Protein AF-A0A925D2F7-F1 (afdb_monomer_lite)

pLDDT: mean 88.39, std 13.66, range [40.44, 98.62]

Structure (mmCIF, N/CA/C/O backbone):
data_AF-A0A925D2F7-F1
#
_entry.id   AF-A0A925D2F7-F1
#
loop_
_atom_site.group_PDB
_atom_site.id
_atom_site.type_symbol
_atom_site.label_atom_id
_atom_site.label_alt_id
_atom_site.label_comp_id
_atom_site.label_asym_id
_atom_site.label_entity_id
_atom_site.label_seq_id
_atom_site.pdbx_PDB_ins_code
_atom_site.Cartn_x
_atom_site.Cartn_y
_atom_site.Cartn_z
_atom_site.occupancy
_atom_site.B_iso_or_equiv
_atom_site.auth_seq_id
_atom_site.auth_comp_id
_atom_site.auth_asym_id
_atom_site.auth_atom_id
_atom_site.pdbx_PDB_model_num
ATOM 1 N N . MET A 1 1 ? 53.547 -1.563 13.095 1.00 60.44 1 MET A N 1
ATOM 2 C CA . MET A 1 1 ? 52.391 -2.056 12.300 1.00 60.44 1 MET A CA 1
ATOM 3 C C . MET A 1 1 ? 51.277 -2.693 13.135 1.00 60.44 1 MET A C 1
ATOM 5 O O . MET A 1 1 ? 50.132 -2.316 12.931 1.00 60.44 1 MET A O 1
ATOM 9 N N . LYS A 1 2 ? 51.556 -3.603 14.089 1.00 60.38 2 LYS A N 1
ATOM 10 C CA . LYS A 1 2 ? 50.509 -4.217 14.943 1.00 60.38 2 LYS A CA 1
ATOM 11 C C . LYS A 1 2 ? 49.675 -3.189 15.731 1.00 60.38 2 LYS A C 1
ATOM 13 O O . LYS A 1 2 ? 48.458 -3.230 15.652 1.00 60.38 2 LYS A O 1
ATOM 18 N N . LYS A 1 3 ? 50.318 -2.202 16.374 1.00 62.31 3 LYS A N 1
ATOM 19 C CA . LYS A 1 3 ? 49.630 -1.143 17.146 1.00 62.31 3 LYS A CA 1
ATOM 20 C C . LYS A 1 3 ? 48.681 -0.270 16.302 1.00 62.31 3 LYS A C 1
ATOM 22 O O . LYS A 1 3 ? 47.605 0.071 16.769 1.00 62.31 3 LYS A O 1
ATOM 27 N N . LEU A 1 4 ? 49.041 0.030 15.049 1.00 59.59 4 LEU A N 1
ATOM 28 C CA . LEU A 1 4 ? 48.205 0.818 14.130 1.00 59.59 4 LE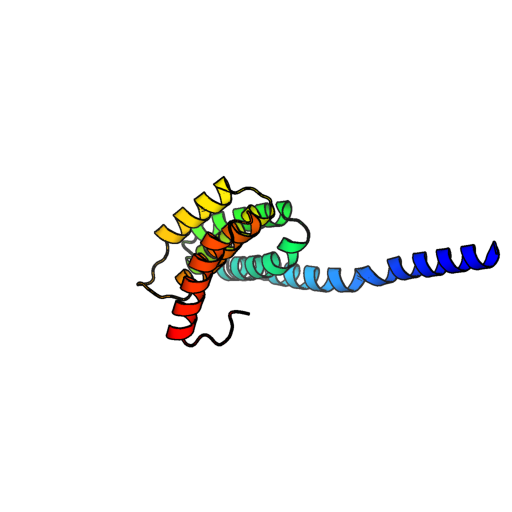U A CA 1
ATOM 29 C C . LEU A 1 4 ? 46.953 0.040 13.687 1.00 59.59 4 LEU A C 1
ATOM 31 O O . LEU A 1 4 ? 45.869 0.608 13.631 1.00 59.59 4 LEU A O 1
ATOM 35 N N . LYS A 1 5 ? 47.089 -1.275 13.448 1.00 61.75 5 LYS A N 1
ATOM 36 C CA . LYS A 1 5 ? 45.950 -2.166 13.160 1.00 61.75 5 LYS A CA 1
ATOM 37 C C . LYS A 1 5 ? 44.997 -2.277 14.353 1.00 61.75 5 LYS A C 1
ATOM 39 O O . LYS A 1 5 ? 43.791 -2.237 14.157 1.00 61.75 5 LYS A O 1
ATOM 44 N N . THR A 1 6 ? 45.524 -2.362 15.575 1.00 69.62 6 THR A N 1
ATOM 45 C CA . THR A 1 6 ? 44.699 -2.393 16.793 1.00 69.62 6 THR A CA 1
ATOM 46 C C . THR A 1 6 ? 43.909 -1.095 16.971 1.00 69.62 6 THR A C 1
ATOM 48 O O . THR A 1 6 ? 42.714 -1.161 17.216 1.00 69.62 6 THR A O 1
ATOM 51 N N . ILE A 1 7 ? 44.531 0.072 16.764 1.00 74.81 7 ILE A N 1
ATOM 52 C CA . ILE A 1 7 ? 43.843 1.374 16.852 1.00 74.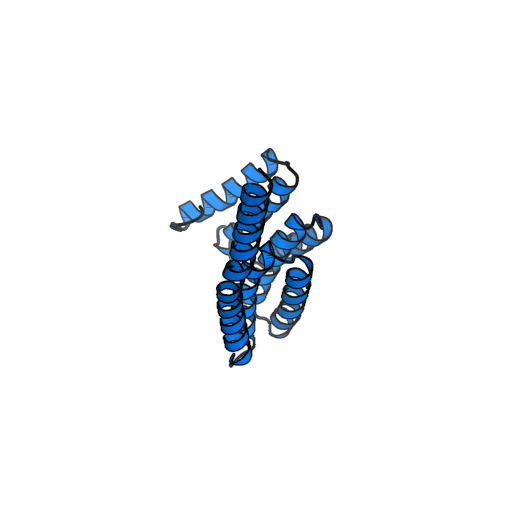81 7 ILE A CA 1
ATOM 53 C C . ILE A 1 7 ? 42.721 1.485 15.810 1.00 74.81 7 ILE A C 1
ATOM 55 O O . ILE A 1 7 ? 41.612 1.889 16.151 1.00 74.81 7 ILE A O 1
ATOM 59 N N . LEU A 1 8 ? 42.976 1.075 14.563 1.00 69.88 8 LEU A N 1
ATOM 60 C CA . LEU A 1 8 ? 41.965 1.065 13.499 1.00 69.88 8 LEU A CA 1
ATOM 61 C C . LEU A 1 8 ? 40.763 0.174 13.844 1.00 69.88 8 LEU A C 1
ATOM 63 O O . LEU A 1 8 ? 39.626 0.590 13.636 1.00 69.88 8 LEU A O 1
ATOM 67 N N . ILE A 1 9 ? 40.988 -1.010 14.421 1.00 73.00 9 ILE A N 1
ATOM 68 C CA . ILE A 1 9 ? 39.909 -1.911 14.856 1.00 73.00 9 ILE A CA 1
ATOM 69 C C . ILE A 1 9 ? 39.096 -1.283 15.996 1.00 73.00 9 ILE A C 1
ATOM 71 O O . ILE A 1 9 ? 37.868 -1.302 15.945 1.00 73.00 9 ILE A O 1
ATOM 75 N N . THR A 1 10 ? 39.749 -0.671 16.988 1.00 70.81 10 THR A N 1
ATOM 76 C CA . THR A 1 10 ? 39.056 -0.047 18.127 1.00 70.81 10 THR A CA 1
ATOM 77 C C . THR A 1 10 ? 38.216 1.160 17.702 1.00 70.81 10 THR A C 1
ATOM 79 O O . THR A 1 10 ? 37.080 1.301 18.147 1.00 70.81 10 THR A O 1
ATOM 82 N N . VAL A 1 11 ? 38.730 2.003 16.799 1.00 73.06 11 VAL A N 1
ATOM 83 C CA . VAL A 1 11 ? 37.981 3.146 16.244 1.00 73.06 11 VAL A CA 1
ATOM 84 C C . VAL A 1 11 ? 36.789 2.671 15.405 1.00 73.06 11 VAL A C 1
ATOM 86 O O . VAL A 1 11 ? 35.696 3.220 15.527 1.00 73.06 11 VAL A O 1
ATOM 89 N N . SER A 1 12 ? 36.966 1.608 14.617 1.00 64.44 12 SER A N 1
ATOM 90 C CA . SER A 1 12 ? 35.878 1.005 13.834 1.00 64.44 12 SER A CA 1
ATOM 91 C C . SER A 1 12 ? 34.771 0.446 14.733 1.00 64.44 12 SER A C 1
ATOM 93 O O . SER A 1 12 ? 33.594 0.634 14.445 1.00 64.44 12 SER A O 1
ATOM 95 N N . LEU A 1 13 ? 35.135 -0.197 15.848 1.00 63.44 13 LEU A N 1
ATOM 96 C CA . LEU A 1 13 ? 34.180 -0.771 16.798 1.00 63.44 13 LEU A CA 1
ATOM 97 C C . LEU A 1 13 ? 33.415 0.312 17.576 1.00 63.44 13 LEU A C 1
ATOM 99 O O . LEU A 1 13 ? 32.220 0.165 17.817 1.00 63.44 13 LEU A O 1
ATOM 103 N N . ALA A 1 14 ? 34.074 1.425 17.911 1.00 63.06 14 ALA A N 1
ATOM 104 C CA . ALA A 1 14 ? 33.433 2.557 18.578 1.00 63.06 14 ALA A CA 1
ATOM 105 C C . ALA A 1 14 ? 32.366 3.232 17.694 1.00 63.06 14 ALA A C 1
ATOM 107 O O . ALA A 1 14 ? 31.316 3.622 18.196 1.00 63.06 14 ALA A O 1
ATOM 108 N N . LEU A 1 15 ? 32.581 3.315 16.376 1.00 60.06 15 LEU A N 1
ATOM 109 C CA . LEU A 1 15 ? 31.631 3.932 15.438 1.00 60.06 15 LEU A CA 1
ATOM 110 C C . LEU A 1 15 ? 30.323 3.132 15.256 1.00 60.06 15 LEU A C 1
ATOM 112 O O . LEU A 1 15 ? 29.290 3.718 14.926 1.00 60.06 15 LEU A O 1
ATOM 116 N N . VAL A 1 16 ? 30.332 1.821 15.525 1.00 60.00 16 VAL A N 1
ATOM 117 C CA . VAL A 1 16 ? 29.132 0.962 15.446 1.00 60.00 16 VAL A CA 1
ATOM 118 C C . VAL A 1 16 ? 28.182 1.190 16.631 1.00 60.00 16 VAL A C 1
ATOM 120 O O . VAL A 1 16 ? 26.973 1.024 16.498 1.00 60.00 16 VAL A O 1
ATOM 123 N N . VAL A 1 17 ? 28.692 1.622 17.790 1.00 58.38 17 VAL A N 1
ATOM 124 C CA . VAL A 1 17 ? 27.879 1.748 19.016 1.00 58.38 17 VAL A CA 1
ATOM 125 C C . VAL A 1 17 ? 27.040 3.036 19.035 1.00 58.38 17 VAL A C 1
ATOM 127 O O . VAL A 1 17 ? 25.956 3.061 19.614 1.00 58.38 17 VAL A O 1
ATOM 130 N N . PHE A 1 18 ? 27.476 4.102 18.356 1.00 54.75 18 PHE A N 1
ATOM 131 C CA . PHE A 1 18 ? 26.800 5.410 18.412 1.00 54.75 18 PHE A CA 1
ATOM 132 C C . PHE A 1 18 ? 25.667 5.612 17.389 1.00 54.75 18 PHE A C 1
ATOM 134 O O . PHE A 1 18 ? 25.007 6.648 17.416 1.00 54.75 18 PHE A O 1
ATOM 141 N N . SER A 1 19 ? 25.399 4.651 16.500 1.00 56.34 19 SER A N 1
ATOM 142 C CA . SER A 1 19 ? 24.472 4.831 15.366 1.00 56.34 19 SER A CA 1
ATOM 143 C C . SER A 1 19 ? 23.020 4.364 15.601 1.00 56.34 19 SER A C 1
ATOM 145 O O . SER A 1 19 ? 22.179 4.556 14.724 1.00 56.34 19 SER A O 1
ATOM 147 N N . SER A 1 20 ? 22.682 3.819 16.778 1.00 57.62 20 SER A N 1
ATOM 148 C CA . SER A 1 20 ? 21.369 3.180 17.035 1.00 57.62 20 SER A CA 1
ATOM 149 C C . SER A 1 20 ? 20.316 4.013 17.811 1.00 57.62 20 SER A C 1
ATOM 151 O O . SER A 1 20 ? 19.173 4.072 17.357 1.00 57.62 20 SER A O 1
ATOM 153 N N . PRO A 1 21 ? 20.630 4.741 18.906 1.00 58.97 21 PRO A N 1
ATOM 154 C CA . PRO A 1 21 ? 19.587 5.291 19.797 1.00 58.97 21 PRO A CA 1
ATOM 155 C C . PRO A 1 21 ? 18.676 6.411 19.245 1.00 58.97 21 PRO A C 1
ATOM 157 O O . PRO A 1 21 ? 17.686 6.765 19.886 1.00 58.97 21 PRO A O 1
ATOM 160 N N . ALA A 1 22 ? 18.969 7.008 18.084 1.00 60.00 22 ALA A N 1
ATOM 161 C CA . ALA A 1 22 ? 18.090 8.019 17.479 1.00 60.00 22 ALA A CA 1
ATOM 162 C C . ALA A 1 22 ? 16.932 7.404 16.671 1.00 60.00 22 ALA A C 1
ATOM 164 O O . ALA A 1 22 ? 15.876 8.023 16.538 1.00 60.00 22 ALA A O 1
ATOM 165 N N . GLN A 1 23 ? 17.117 6.193 16.135 1.00 61.62 23 GLN A N 1
ATOM 166 C CA . GLN A 1 23 ? 16.112 5.525 15.302 1.00 61.62 23 GLN A CA 1
ATOM 167 C C . GLN A 1 23 ? 14.980 4.920 16.136 1.00 61.62 23 GLN A C 1
ATOM 169 O O . GLN A 1 23 ? 13.838 4.882 15.671 1.00 61.62 23 GLN A O 1
ATOM 174 N N . ASP A 1 24 ? 15.292 4.511 17.363 1.00 70.81 24 ASP A N 1
ATOM 175 C CA . ASP A 1 24 ? 14.329 3.928 18.294 1.00 70.81 24 ASP A CA 1
ATOM 176 C C . ASP A 1 24 ? 13.321 4.984 18.769 1.00 70.81 24 ASP A C 1
ATOM 178 O O . ASP A 1 24 ? 12.115 4.770 18.679 1.00 70.81 24 ASP A O 1
ATOM 182 N N . LYS A 1 25 ? 13.784 6.205 19.083 1.00 81.38 25 LYS A N 1
ATOM 183 C CA . LYS A 1 25 ? 12.921 7.310 19.550 1.00 81.38 25 LYS A CA 1
ATOM 184 C C . LYS A 1 25 ? 11.796 7.683 18.582 1.00 81.38 25 LYS A C 1
ATOM 186 O O . LYS A 1 25 ? 10.689 7.999 19.017 1.00 81.38 25 LYS A O 1
ATOM 191 N N . LEU A 1 26 ? 12.064 7.682 17.273 1.00 80.88 26 LEU A N 1
ATOM 192 C CA . LEU A 1 26 ? 11.032 7.970 16.271 1.00 80.88 26 LEU A CA 1
ATOM 193 C C . LEU A 1 26 ? 9.985 6.851 16.231 1.00 80.88 26 LEU A C 1
ATOM 195 O O . LEU A 1 26 ? 8.788 7.129 16.165 1.00 80.88 26 LEU A O 1
ATOM 199 N N . MET A 1 27 ? 10.431 5.594 16.272 1.00 82.81 27 MET A N 1
ATOM 200 C CA . MET A 1 27 ? 9.537 4.440 16.249 1.00 82.81 27 MET A CA 1
ATOM 201 C C . MET A 1 27 ? 8.673 4.381 17.513 1.00 82.81 27 MET A C 1
ATOM 203 O O . MET A 1 27 ? 7.467 4.156 17.413 1.00 82.81 27 MET A O 1
ATOM 207 N N . ASP A 1 28 ? 9.266 4.663 18.670 1.00 85.25 28 ASP A N 1
ATOM 208 C CA . ASP A 1 28 ? 8.575 4.742 19.956 1.00 85.25 28 ASP A CA 1
ATOM 209 C C . ASP A 1 28 ? 7.516 5.845 19.943 1.00 85.25 28 ASP A C 1
ATOM 211 O O . ASP A 1 28 ? 6.355 5.591 20.255 1.00 85.25 28 ASP A O 1
ATOM 215 N N . SER A 1 29 ? 7.864 7.041 19.454 1.00 86.00 29 SER A N 1
ATOM 216 C CA . SER A 1 29 ? 6.913 8.151 19.316 1.00 86.00 29 SER A CA 1
ATOM 217 C C . SER A 1 29 ? 5.720 7.796 18.420 1.00 86.00 29 SER A C 1
ATOM 219 O O . SER A 1 29 ? 4.571 8.117 18.738 1.00 86.00 29 SER A O 1
ATOM 221 N N . ILE A 1 30 ? 5.969 7.096 17.311 1.00 85.81 30 ILE A N 1
ATOM 222 C CA . ILE A 1 30 ? 4.907 6.640 16.410 1.00 85.81 30 ILE A CA 1
ATOM 223 C C . ILE A 1 30 ? 4.030 5.580 17.095 1.00 85.81 30 ILE A C 1
ATOM 225 O O . ILE A 1 30 ? 2.804 5.641 16.983 1.00 85.81 30 ILE A O 1
ATOM 229 N N . ASN A 1 31 ? 4.627 4.628 17.817 1.00 90.94 31 ASN A N 1
ATOM 230 C CA . ASN A 1 31 ? 3.895 3.584 18.539 1.00 90.94 31 ASN A CA 1
ATOM 231 C C . ASN A 1 31 ? 3.019 4.166 19.656 1.00 90.94 31 ASN A C 1
ATOM 233 O O . ASN A 1 31 ? 1.847 3.798 19.767 1.00 90.94 31 ASN A O 1
ATOM 237 N N . ASP A 1 32 ? 3.541 5.126 20.415 1.00 92.38 32 ASP A N 1
ATOM 238 C CA . ASP A 1 32 ? 2.795 5.859 21.438 1.00 92.38 32 ASP A CA 1
ATOM 239 C C . ASP A 1 32 ? 1.623 6.635 20.837 1.00 92.38 32 ASP A C 1
ATOM 241 O O . ASP A 1 32 ? 0.511 6.640 21.366 1.00 92.38 32 ASP A O 1
ATOM 245 N N . ALA A 1 33 ? 1.835 7.278 19.690 1.00 90.12 33 ALA A N 1
ATOM 246 C CA . ALA A 1 33 ? 0.764 7.981 19.004 1.00 90.12 33 ALA A CA 1
ATOM 247 C C . ALA A 1 33 ? -0.340 7.015 18.527 1.00 90.12 33 ALA A C 1
ATOM 249 O O . ALA A 1 33 ? -1.527 7.350 18.581 1.00 90.12 33 ALA A O 1
ATOM 250 N N . ILE A 1 34 ? 0.028 5.814 18.067 1.00 92.62 34 ILE A N 1
ATOM 251 C CA . ILE A 1 34 ? -0.925 4.762 17.685 1.00 92.62 34 ILE A CA 1
ATOM 252 C C . ILE A 1 34 ? -1.715 4.292 18.911 1.00 92.62 34 ILE A C 1
ATOM 254 O O . ILE A 1 34 ? -2.942 4.211 18.834 1.00 92.62 34 ILE A O 1
ATOM 258 N N . SER A 1 35 ? -1.057 4.015 20.042 1.00 92.94 35 SER A N 1
ATOM 259 C CA . SER A 1 35 ? -1.732 3.527 21.253 1.00 92.94 35 SER A CA 1
ATOM 260 C C . SER A 1 35 ? -2.762 4.532 21.777 1.00 92.94 35 SER A C 1
ATOM 262 O O . SER A 1 35 ? -3.885 4.137 22.087 1.00 92.94 35 SER A O 1
ATOM 264 N N . ARG A 1 36 ? -2.436 5.829 21.725 1.00 94.12 36 ARG A N 1
ATOM 265 C CA . ARG A 1 36 ? -3.299 6.954 22.131 1.00 94.12 36 ARG A CA 1
ATOM 266 C C . ARG A 1 36 ? -4.345 7.377 21.089 1.00 94.12 36 ARG A C 1
ATOM 268 O O . ARG A 1 36 ? -4.904 8.465 21.196 1.00 94.12 36 ARG A O 1
ATOM 275 N N . SER A 1 37 ? -4.584 6.583 20.044 1.00 95.06 37 SER A N 1
ATOM 276 C CA . SER A 1 37 ? -5.597 6.925 19.037 1.00 95.06 37 SER A CA 1
ATOM 277 C C . SER A 1 37 ? -7.015 6.727 19.574 1.00 95.06 37 SER A C 1
ATOM 279 O O . SER A 1 37 ? -7.349 5.638 20.040 1.00 95.06 37 SER A O 1
ATOM 281 N N . ASN A 1 38 ? -7.848 7.759 19.437 1.00 94.56 38 ASN A N 1
ATOM 282 C CA . ASN A 1 38 ? -9.218 7.830 19.960 1.00 94.56 38 ASN A CA 1
ATOM 283 C C . ASN A 1 38 ? -10.275 7.263 18.996 1.00 94.56 38 ASN A C 1
ATOM 285 O O . ASN A 1 38 ? -11.442 7.156 19.355 1.00 94.56 38 ASN A O 1
ATOM 289 N N . SER A 1 39 ? -9.885 6.928 17.766 1.00 96.19 39 SER A N 1
ATOM 290 C CA . SER A 1 39 ? -10.745 6.279 16.776 1.00 96.19 39 SER A CA 1
ATOM 291 C C . SER A 1 39 ? -9.939 5.330 15.893 1.00 96.19 39 SER A C 1
ATOM 293 O O . SER A 1 39 ? -8.722 5.488 15.734 1.00 96.19 39 SER A O 1
ATOM 295 N N . ASP A 1 40 ? -10.625 4.378 15.262 1.00 96.88 40 ASP A N 1
ATOM 296 C CA . ASP A 1 40 ? -9.999 3.462 14.305 1.00 96.88 40 ASP A CA 1
ATOM 297 C C . ASP A 1 40 ? -9.451 4.204 13.083 1.00 96.88 40 ASP A C 1
ATOM 299 O O . ASP A 1 40 ? -8.348 3.909 12.630 1.00 96.88 40 ASP A O 1
ATOM 303 N N . THR A 1 41 ? -10.149 5.235 12.595 1.00 97.50 41 THR A N 1
ATOM 304 C CA . THR A 1 41 ? -9.671 6.071 11.481 1.00 97.50 41 THR A CA 1
ATOM 305 C C . THR A 1 41 ? -8.371 6.794 11.832 1.00 97.50 41 THR A C 1
ATOM 307 O O . THR A 1 41 ? -7.423 6.792 11.043 1.00 97.50 41 THR A O 1
ATOM 310 N N . GLN A 1 42 ? -8.268 7.349 13.045 1.00 97.25 42 GLN A N 1
ATOM 311 C CA . GLN A 1 42 ? -7.039 7.976 13.523 1.00 97.25 42 GLN A CA 1
ATOM 312 C C . GLN A 1 42 ? -5.913 6.945 13.654 1.00 97.25 42 GLN A C 1
ATOM 314 O O . GLN A 1 42 ? -4.787 7.208 13.226 1.00 97.25 42 GLN A O 1
ATOM 319 N N . ARG A 1 43 ? -6.219 5.767 14.207 1.00 97.75 43 ARG A N 1
ATOM 320 C CA . ARG A 1 43 ? -5.261 4.668 14.358 1.00 97.75 43 ARG A CA 1
ATOM 321 C C . ARG A 1 43 ? -4.721 4.216 13.001 1.00 97.75 43 ARG A C 1
ATOM 323 O O . ARG A 1 43 ? -3.507 4.119 12.843 1.00 97.75 43 ARG A O 1
ATOM 330 N N . ILE A 1 44 ? -5.595 4.022 12.013 1.00 98.06 44 ILE A N 1
ATOM 331 C CA . ILE A 1 44 ? -5.242 3.652 10.635 1.00 98.06 44 ILE A CA 1
ATOM 332 C C . ILE A 1 44 ? -4.346 4.712 9.993 1.00 98.06 44 ILE A C 1
ATOM 334 O O . ILE A 1 44 ? -3.298 4.368 9.452 1.00 98.06 44 ILE A O 1
ATOM 338 N N . ASN A 1 45 ? -4.686 5.998 10.114 1.00 96.19 45 ASN A N 1
ATOM 339 C CA . ASN A 1 45 ? -3.867 7.081 9.558 1.00 96.19 45 ASN A CA 1
ATOM 340 C C . ASN A 1 45 ? -2.450 7.081 10.153 1.00 96.19 45 ASN A C 1
ATOM 342 O O . ASN A 1 45 ? -1.457 7.229 9.438 1.00 96.19 45 ASN A O 1
ATOM 346 N N . ARG A 1 46 ? -2.333 6.863 11.469 1.00 95.25 46 ARG A N 1
ATOM 347 C CA . ARG A 1 46 ? -1.028 6.768 12.138 1.00 95.25 46 ARG A CA 1
ATOM 348 C C . ARG A 1 46 ? -0.257 5.513 11.742 1.00 95.25 46 ARG A C 1
ATOM 350 O O . ARG A 1 46 ? 0.953 5.597 11.544 1.00 95.25 46 ARG A O 1
ATOM 357 N N . ILE A 1 47 ? -0.937 4.378 11.581 1.00 96.19 47 ILE A N 1
ATOM 358 C CA . ILE A 1 47 ? -0.328 3.159 11.039 1.00 96.19 47 ILE A CA 1
ATOM 359 C C . ILE A 1 47 ? 0.196 3.422 9.625 1.00 96.19 47 ILE A C 1
ATOM 361 O O . ILE A 1 47 ? 1.344 3.097 9.345 1.00 96.19 47 ILE A O 1
ATOM 365 N N . ASN A 1 48 ? -0.571 4.073 8.751 1.00 94.19 48 ASN A N 1
ATOM 366 C CA . ASN A 1 48 ? -0.108 4.386 7.401 1.00 94.19 48 ASN A CA 1
ATOM 367 C C . ASN A 1 48 ? 1.151 5.279 7.401 1.00 94.19 48 ASN A C 1
ATOM 369 O O . ASN A 1 48 ? 2.091 5.034 6.642 1.00 94.19 48 ASN A O 1
ATOM 373 N N . ASN A 1 49 ? 1.231 6.249 8.316 1.00 90.31 49 ASN A N 1
ATOM 374 C CA . ASN A 1 49 ? 2.451 7.038 8.524 1.00 90.31 49 ASN A CA 1
ATOM 375 C C . ASN A 1 49 ? 3.625 6.177 9.015 1.00 90.31 49 ASN A C 1
ATOM 377 O O . ASN A 1 49 ? 4.738 6.319 8.513 1.00 90.31 49 ASN A O 1
ATOM 381 N N . LYS A 1 50 ? 3.386 5.236 9.939 1.00 91.50 50 LYS A N 1
ATOM 382 C CA . LYS A 1 50 ? 4.403 4.266 10.381 1.00 91.50 50 LYS A CA 1
ATOM 383 C C . LYS A 1 50 ? 4.952 3.451 9.210 1.00 91.50 50 LYS A C 1
ATOM 385 O O . LYS A 1 50 ? 6.162 3.256 9.114 1.00 91.50 50 LYS A O 1
ATOM 390 N N . LEU A 1 51 ? 4.073 3.007 8.309 1.00 91.88 51 LEU A N 1
ATOM 391 C CA . LEU A 1 51 ? 4.435 2.174 7.161 1.00 91.88 51 LEU A CA 1
ATOM 392 C C . LEU A 1 51 ? 5.384 2.881 6.182 1.00 91.88 51 LEU A C 1
ATOM 394 O O . LEU A 1 51 ? 6.192 2.205 5.550 1.00 91.88 51 LEU A O 1
ATOM 398 N N . GLN A 1 52 ? 5.352 4.217 6.093 1.00 81.69 52 GLN A N 1
ATOM 399 C CA . GLN A 1 52 ? 6.331 4.986 5.305 1.00 81.69 52 GLN A CA 1
ATOM 400 C C . GLN A 1 52 ? 7.762 4.780 5.806 1.00 81.69 52 GLN A C 1
ATOM 402 O O . GLN A 1 52 ? 8.691 4.690 5.010 1.00 81.69 52 GLN A O 1
ATOM 407 N N . VAL A 1 53 ? 7.933 4.669 7.123 1.00 81.44 53 VAL A N 1
ATOM 408 C CA . VAL A 1 53 ? 9.246 4.549 7.766 1.00 81.44 53 VAL A CA 1
ATOM 409 C C . VAL A 1 53 ? 9.712 3.090 7.814 1.00 81.44 53 VAL A C 1
ATOM 411 O O . VAL A 1 53 ? 10.904 2.813 7.686 1.00 81.44 53 VAL A O 1
ATOM 414 N N . THR A 1 54 ? 8.793 2.134 7.985 1.00 81.12 54 THR A N 1
ATOM 415 C CA . THR A 1 54 ? 9.150 0.710 8.116 1.00 81.12 54 THR A CA 1
ATOM 416 C C . THR A 1 54 ? 9.360 -0.005 6.784 1.00 81.12 54 THR A C 1
ATOM 418 O O . THR A 1 54 ? 10.150 -0.949 6.745 1.00 81.12 54 THR A O 1
ATOM 421 N N . ALA A 1 55 ? 8.726 0.452 5.694 1.00 75.69 55 ALA A N 1
ATOM 422 C CA . ALA A 1 55 ? 8.789 -0.205 4.383 1.00 75.69 55 ALA A CA 1
ATOM 423 C C . ALA A 1 55 ? 10.217 -0.380 3.840 1.00 75.69 55 ALA A C 1
ATOM 425 O O . ALA A 1 55 ? 10.478 -1.337 3.124 1.00 75.69 55 ALA A O 1
ATOM 426 N N . MET A 1 56 ? 11.158 0.494 4.204 1.00 71.56 56 MET A N 1
ATOM 427 C CA . MET A 1 56 ? 12.556 0.384 3.762 1.00 71.56 56 MET A CA 1
ATOM 428 C C . MET A 1 56 ? 13.396 -0.589 4.602 1.00 71.56 56 MET A C 1
ATOM 430 O O . MET A 1 56 ? 14.515 -0.914 4.220 1.00 71.56 56 MET A O 1
ATOM 434 N N . ARG A 1 57 ? 12.889 -1.029 5.761 1.00 82.06 57 ARG A N 1
ATOM 435 C CA . ARG A 1 57 ? 13.645 -1.837 6.731 1.00 82.06 57 ARG A CA 1
ATOM 436 C C . ARG A 1 57 ? 13.236 -3.302 6.717 1.00 82.06 57 ARG A C 1
ATOM 438 O O . ARG A 1 57 ? 14.092 -4.173 6.793 1.00 82.06 57 ARG A O 1
ATOM 445 N N . ASN A 1 58 ? 11.931 -3.571 6.678 1.00 89.44 58 ASN A N 1
ATOM 446 C CA . ASN A 1 58 ? 11.407 -4.931 6.734 1.00 89.44 58 ASN A CA 1
ATOM 447 C C . ASN A 1 58 ? 10.068 -5.022 5.992 1.00 89.44 58 ASN A C 1
ATOM 449 O O . ASN A 1 58 ? 9.021 -4.650 6.523 1.00 89.44 58 ASN A O 1
ATOM 453 N N . LEU A 1 59 ? 10.122 -5.537 4.762 1.00 93.25 59 LEU A N 1
ATOM 454 C CA . LEU A 1 59 ? 8.961 -5.640 3.878 1.00 93.25 59 LEU A CA 1
ATOM 455 C C . LEU A 1 59 ? 7.885 -6.588 4.430 1.00 93.25 59 LEU A C 1
ATOM 457 O O . LEU A 1 59 ? 6.706 -6.280 4.299 1.00 93.25 59 LEU A O 1
ATOM 461 N N . ASP A 1 60 ? 8.264 -7.690 5.086 1.00 94.38 60 ASP A N 1
ATOM 462 C CA . ASP A 1 60 ? 7.315 -8.655 5.665 1.00 94.38 60 ASP A CA 1
ATOM 463 C C . ASP A 1 60 ? 6.499 -8.049 6.800 1.00 94.38 60 ASP A C 1
ATOM 465 O O . ASP A 1 60 ? 5.269 -8.110 6.808 1.00 94.38 60 ASP A O 1
ATOM 469 N N . THR A 1 61 ? 7.179 -7.385 7.731 1.00 91.88 61 THR A N 1
ATOM 470 C CA . THR A 1 61 ? 6.516 -6.678 8.827 1.00 91.88 61 THR A CA 1
ATOM 471 C C . THR A 1 61 ? 5.601 -5.579 8.293 1.00 91.88 61 THR A C 1
ATOM 473 O O . THR A 1 61 ? 4.485 -5.414 8.784 1.00 91.88 61 THR A O 1
ATOM 476 N N . THR A 1 62 ? 6.035 -4.840 7.268 1.00 94.62 62 THR A N 1
ATOM 477 C CA . THR A 1 62 ? 5.203 -3.819 6.619 1.00 94.62 62 THR A CA 1
ATOM 478 C C . THR A 1 62 ? 3.959 -4.428 5.977 1.00 94.62 62 THR A C 1
ATOM 480 O O . THR A 1 62 ? 2.875 -3.884 6.174 1.00 94.62 62 THR A O 1
ATOM 483 N N . ILE A 1 63 ? 4.079 -5.556 5.268 1.00 97.19 63 ILE A N 1
ATOM 484 C CA . ILE A 1 63 ? 2.936 -6.266 4.672 1.00 97.19 63 ILE A CA 1
ATOM 485 C C . ILE A 1 63 ? 1.951 -6.693 5.759 1.00 97.19 63 ILE A C 1
ATOM 487 O O . ILE A 1 63 ? 0.773 -6.353 5.677 1.00 97.19 63 ILE A O 1
ATOM 491 N N . ASN A 1 64 ? 2.425 -7.363 6.811 1.00 96.38 64 ASN A N 1
ATOM 492 C CA . ASN A 1 64 ? 1.556 -7.851 7.882 1.00 96.38 64 ASN A CA 1
ATOM 493 C C . ASN A 1 64 ? 0.778 -6.701 8.538 1.00 96.38 64 ASN A C 1
ATOM 495 O O . ASN A 1 64 ? -0.451 -6.723 8.571 1.00 96.38 64 ASN A O 1
ATOM 499 N N . ILE A 1 65 ? 1.471 -5.631 8.945 1.00 96.25 65 ILE A N 1
ATOM 500 C CA . ILE A 1 65 ? 0.828 -4.462 9.564 1.00 96.25 65 ILE A CA 1
ATOM 501 C C . ILE A 1 65 ? -0.170 -3.796 8.601 1.00 96.25 65 ILE A C 1
ATOM 503 O O . ILE A 1 65 ? -1.268 -3.422 9.016 1.00 96.25 65 ILE A O 1
ATOM 507 N N . ALA A 1 66 ? 0.193 -3.636 7.325 1.00 97.81 66 ALA A N 1
ATOM 508 C CA . ALA A 1 66 ? -0.672 -3.004 6.332 1.00 97.81 66 ALA A CA 1
ATOM 509 C C . ALA A 1 66 ? -1.933 -3.833 6.052 1.00 97.81 66 ALA A C 1
ATOM 511 O O . ALA A 1 66 ? -3.026 -3.275 5.989 1.00 97.81 66 ALA A O 1
ATOM 512 N N . THR A 1 67 ? -1.802 -5.157 5.924 1.00 98.31 67 THR A N 1
ATOM 513 C CA . THR A 1 67 ? -2.946 -6.051 5.684 1.00 98.31 67 THR A CA 1
ATOM 514 C C . THR A 1 67 ? -3.906 -6.099 6.870 1.00 98.31 67 THR A C 1
ATOM 516 O O . THR A 1 67 ? -5.119 -6.098 6.665 1.00 98.31 67 THR A O 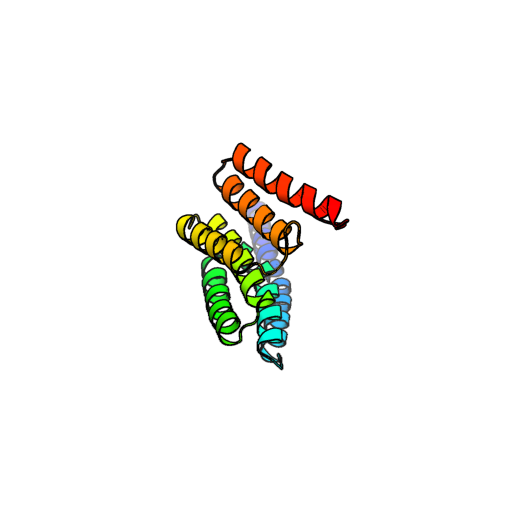1
ATOM 519 N N . ASP A 1 68 ? -3.406 -6.070 8.106 1.00 97.88 68 ASP A N 1
ATOM 520 C CA . ASP A 1 68 ? -4.264 -6.036 9.292 1.00 97.88 68 ASP A CA 1
ATOM 521 C C . ASP A 1 68 ? -4.990 -4.698 9.438 1.00 97.88 68 ASP A C 1
ATOM 523 O O . ASP A 1 68 ? -6.199 -4.669 9.680 1.00 97.88 68 ASP A O 1
ATOM 527 N N . ALA A 1 69 ? -4.298 -3.580 9.203 1.00 98.12 69 ALA A N 1
ATOM 528 C CA . ALA A 1 69 ? -4.941 -2.270 9.168 1.00 98.12 69 ALA A CA 1
ATOM 529 C C . ALA A 1 69 ? -5.986 -2.172 8.042 1.00 98.12 69 ALA A C 1
ATOM 531 O O . ALA A 1 69 ? -7.028 -1.542 8.230 1.00 98.12 69 ALA A O 1
ATOM 532 N N . LEU A 1 70 ? -5.741 -2.826 6.900 1.00 98.62 70 LEU A N 1
ATOM 533 C CA . LEU A 1 70 ? -6.647 -2.830 5.752 1.00 98.62 70 LEU A CA 1
ATOM 534 C C . LEU A 1 70 ? -7.953 -3.558 6.079 1.00 98.62 70 LEU A C 1
ATOM 536 O O . LEU A 1 70 ? -9.024 -3.044 5.766 1.00 98.62 70 LEU A O 1
ATOM 540 N N . LYS A 1 71 ? -7.887 -4.707 6.767 1.00 98.56 71 LYS A N 1
ATOM 541 C CA . LYS A 1 71 ? -9.088 -5.418 7.251 1.00 98.56 71 LYS A CA 1
ATOM 542 C C . LYS A 1 71 ? -9.953 -4.503 8.117 1.00 98.56 71 LYS A C 1
ATOM 544 O O . LYS A 1 71 ? -11.169 -4.462 7.942 1.00 98.56 71 LYS A O 1
ATOM 549 N N . THR A 1 72 ? -9.329 -3.744 9.020 1.00 98.19 72 THR A N 1
ATOM 550 C CA . THR A 1 72 ? -10.038 -2.774 9.864 1.00 98.19 72 THR A CA 1
ATOM 551 C C . THR A 1 72 ? -10.643 -1.653 9.028 1.00 98.19 72 THR A C 1
ATOM 553 O O . THR A 1 72 ? -11.821 -1.363 9.204 1.00 98.19 72 THR A O 1
ATOM 556 N N . ALA A 1 73 ? -9.885 -1.066 8.094 1.00 98.50 73 ALA A N 1
ATOM 557 C CA . ALA A 1 73 ? -10.359 0.012 7.225 1.00 98.50 73 ALA A CA 1
ATOM 558 C C . ALA A 1 73 ? -11.601 -0.394 6.417 1.00 98.50 73 ALA A C 1
ATOM 560 O O . ALA A 1 73 ? -12.580 0.350 6.400 1.00 98.50 73 ALA A O 1
ATOM 561 N N . ILE A 1 74 ? -11.589 -1.600 5.838 1.00 98.25 74 ILE A N 1
ATOM 562 C CA . ILE A 1 74 ? -12.731 -2.179 5.117 1.00 98.25 74 ILE A CA 1
ATOM 563 C C . ILE A 1 74 ? -13.920 -2.360 6.065 1.00 98.25 74 ILE A C 1
ATOM 565 O O . ILE A 1 74 ? -15.026 -1.921 5.765 1.00 98.25 74 ILE A O 1
ATOM 569 N N . LYS A 1 75 ? -13.700 -2.956 7.246 1.00 98.50 75 LYS A N 1
ATOM 570 C CA . LYS A 1 75 ? -14.764 -3.219 8.229 1.00 98.50 75 LYS A CA 1
ATOM 571 C C . LYS A 1 75 ? -15.505 -1.950 8.660 1.00 98.50 75 LYS A C 1
ATOM 573 O O . LYS A 1 75 ? -16.708 -2.006 8.901 1.00 98.50 75 LYS A O 1
ATOM 578 N N . ILE A 1 76 ? -14.798 -0.827 8.779 1.00 98.06 76 ILE A N 1
ATOM 579 C CA . ILE A 1 76 ? -15.380 0.461 9.188 1.00 98.06 76 ILE A CA 1
ATOM 580 C C . ILE A 1 76 ? -15.780 1.348 7.996 1.00 98.06 76 ILE A C 1
ATOM 582 O O . ILE A 1 76 ? -16.132 2.506 8.206 1.00 98.06 76 ILE A O 1
ATOM 586 N N . ASN A 1 77 ? -15.712 0.837 6.759 1.00 97.12 77 ASN A N 1
ATOM 587 C CA . ASN A 1 77 ? -15.975 1.574 5.515 1.00 97.12 77 ASN A CA 1
ATOM 588 C C . ASN A 1 77 ? -15.154 2.872 5.375 1.00 97.12 77 ASN A C 1
ATOM 590 O O . ASN A 1 77 ? -15.638 3.891 4.878 1.00 97.12 77 ASN A O 1
ATOM 594 N N . TYR A 1 78 ? -13.899 2.864 5.831 1.00 97.69 78 TYR A N 1
ATOM 595 C CA . TYR A 1 78 ? -13.036 4.040 5.779 1.00 97.69 78 TYR A CA 1
ATOM 596 C C . TYR A 1 78 ? -12.252 4.099 4.466 1.00 97.69 78 TYR A C 1
ATOM 598 O O . TYR A 1 78 ? -11.096 3.679 4.400 1.00 97.69 78 TYR A O 1
ATOM 606 N N . TYR A 1 79 ? -12.884 4.681 3.441 1.00 96.44 79 TYR A N 1
ATOM 607 C CA . TYR A 1 79 ? -12.345 4.795 2.080 1.00 96.44 79 TYR A CA 1
ATOM 608 C C . TYR A 1 79 ? -10.893 5.280 2.032 1.00 96.44 79 TYR A C 1
ATOM 610 O O . TYR A 1 79 ? -10.038 4.605 1.464 1.00 96.44 79 TYR A O 1
ATOM 618 N N . LYS A 1 80 ? -10.585 6.422 2.664 1.00 96.06 80 LYS A N 1
ATOM 619 C CA . LYS A 1 80 ? -9.235 7.001 2.589 1.00 96.06 80 LYS A CA 1
ATOM 620 C C . LYS A 1 80 ? -8.179 6.066 3.184 1.00 96.06 80 LYS A C 1
ATOM 622 O O . LYS A 1 80 ? -7.109 5.903 2.607 1.00 96.06 80 LYS A O 1
ATOM 627 N N . GLY A 1 81 ? -8.499 5.411 4.302 1.00 97.19 81 GLY A N 1
ATOM 628 C CA . GLY A 1 81 ? -7.614 4.428 4.922 1.00 97.19 81 GLY A CA 1
ATOM 629 C C . GLY A 1 81 ? -7.429 3.178 4.066 1.00 97.19 81 GLY A C 1
ATOM 630 O O . GLY A 1 81 ? -6.305 2.711 3.915 1.00 97.19 81 GLY A O 1
ATOM 631 N N . GLU A 1 82 ? -8.509 2.656 3.482 1.00 98.00 82 GLU A N 1
ATOM 632 C CA . GLU A 1 82 ? -8.445 1.520 2.561 1.00 98.00 82 GLU A CA 1
ATOM 633 C C . GLU A 1 82 ? -7.576 1.845 1.341 1.00 98.00 82 GLU A C 1
ATOM 635 O O . GLU A 1 82 ? -6.638 1.105 1.041 1.00 98.00 82 GLU A O 1
ATOM 640 N N . PHE A 1 83 ? -7.852 2.967 0.675 1.00 97.62 83 PHE A N 1
ATOM 641 C CA . PHE A 1 83 ? -7.112 3.419 -0.496 1.00 97.62 83 PHE A CA 1
ATOM 642 C C . PHE A 1 83 ? -5.613 3.546 -0.190 1.00 97.62 83 PHE A C 1
ATOM 644 O O . PHE A 1 83 ? -4.789 2.897 -0.837 1.00 97.62 83 PHE A O 1
ATOM 651 N N . ASP A 1 84 ? -5.255 4.305 0.849 1.00 97.00 84 ASP A N 1
ATOM 652 C CA . ASP A 1 84 ? -3.857 4.572 1.185 1.00 97.00 84 ASP A CA 1
ATOM 653 C C . ASP A 1 84 ? -3.085 3.290 1.552 1.00 97.00 84 ASP A C 1
ATOM 655 O O . ASP A 1 84 ? -1.931 3.104 1.151 1.00 97.00 84 ASP A O 1
ATOM 659 N N . LEU A 1 85 ? -3.717 2.378 2.301 1.00 98.19 85 LEU A N 1
ATOM 660 C CA . LEU A 1 85 ? -3.108 1.100 2.676 1.00 98.19 85 LEU A CA 1
ATOM 661 C C . LEU A 1 85 ? -2.916 0.184 1.468 1.00 98.19 85 LEU A C 1
ATOM 663 O O . LEU A 1 85 ? -1.895 -0.501 1.378 1.00 98.19 85 LEU A O 1
ATOM 667 N N . ARG A 1 86 ? -3.851 0.183 0.513 1.00 98.31 86 ARG A N 1
ATOM 668 C CA . ARG A 1 86 ? -3.687 -0.569 -0.734 1.00 98.31 86 ARG A CA 1
ATOM 669 C C . ARG A 1 86 ? -2.574 0.012 -1.600 1.00 98.31 86 ARG A C 1
ATOM 671 O O . ARG A 1 86 ? -1.760 -0.764 -2.092 1.00 98.31 86 ARG A O 1
ATOM 678 N N . ILE A 1 87 ? -2.458 1.340 -1.719 1.00 97.81 87 ILE A N 1
ATOM 679 C CA . ILE A 1 87 ? -1.312 1.986 -2.388 1.00 97.81 87 ILE A CA 1
ATOM 680 C C . ILE A 1 87 ? 0.005 1.559 -1.732 1.00 97.81 87 ILE A C 1
ATOM 682 O O . ILE A 1 87 ? 0.937 1.147 -2.429 1.00 97.81 87 ILE A O 1
ATOM 686 N N . ARG A 1 88 ? 0.075 1.556 -0.393 1.00 96.62 88 ARG A N 1
ATOM 687 C CA . ARG A 1 88 ? 1.251 1.052 0.332 1.00 96.62 88 ARG A CA 1
ATOM 688 C C . ARG A 1 88 ? 1.553 -0.402 -0.022 1.00 96.62 88 ARG A C 1
ATOM 690 O O . ARG A 1 88 ? 2.701 -0.709 -0.329 1.00 96.62 88 ARG A O 1
ATOM 697 N N . LEU A 1 89 ? 0.551 -1.280 0.004 1.00 98.06 89 LEU A N 1
ATOM 698 C CA . LEU A 1 89 ? 0.722 -2.696 -0.322 1.00 98.06 89 LEU A CA 1
ATOM 699 C C . LEU A 1 89 ? 1.196 -2.899 -1.761 1.00 98.06 89 LEU A C 1
ATOM 701 O O . LEU A 1 89 ? 2.096 -3.703 -1.972 1.00 98.06 89 LEU A O 1
ATOM 705 N N . ILE A 1 90 ? 0.677 -2.141 -2.732 1.00 98.19 90 ILE A N 1
ATOM 706 C CA . ILE A 1 90 ? 1.159 -2.179 -4.121 1.00 98.19 90 ILE A CA 1
ATOM 707 C C . ILE A 1 90 ? 2.666 -1.915 -4.162 1.00 98.19 90 ILE A C 1
ATOM 709 O O . ILE A 1 90 ? 3.414 -2.700 -4.747 1.00 98.19 90 ILE A O 1
ATOM 713 N N . MET A 1 91 ? 3.126 -0.842 -3.514 1.00 96.25 91 MET A N 1
ATOM 714 C CA . MET A 1 91 ? 4.548 -0.495 -3.475 1.00 96.25 91 MET A CA 1
ATOM 715 C C . MET A 1 91 ? 5.368 -1.580 -2.766 1.00 96.25 91 MET A C 1
ATOM 717 O O . MET A 1 91 ? 6.366 -2.052 -3.305 1.00 96.25 91 MET A O 1
ATOM 721 N N . THR A 1 92 ? 4.947 -2.000 -1.570 1.00 96.50 92 THR A N 1
ATOM 722 C CA . THR A 1 92 ? 5.686 -2.966 -0.746 1.00 96.50 92 THR A CA 1
ATOM 723 C C . THR A 1 92 ? 5.766 -4.343 -1.405 1.00 96.50 92 THR A C 1
ATOM 725 O O . THR A 1 92 ? 6.847 -4.929 -1.446 1.00 96.50 92 THR A O 1
ATOM 728 N N . TYR A 1 93 ? 4.670 -4.838 -1.982 1.00 97.94 93 TYR A N 1
ATOM 729 C CA . TYR A 1 93 ? 4.673 -6.077 -2.756 1.00 97.94 93 TYR A CA 1
ATOM 730 C C . TYR A 1 93 ? 5.561 -5.972 -3.995 1.00 97.94 93 TYR A C 1
ATOM 732 O O . TYR A 1 93 ? 6.329 -6.895 -4.260 1.00 97.94 93 TYR A O 1
ATOM 740 N N . SER A 1 94 ? 5.540 -4.832 -4.697 1.00 97.62 94 SER A N 1
ATOM 741 C CA . SER A 1 94 ? 6.423 -4.603 -5.847 1.00 97.62 94 SER A CA 1
ATOM 742 C C . SER A 1 94 ? 7.897 -4.691 -5.451 1.00 97.62 94 SER A C 1
ATOM 744 O O . SER A 1 94 ? 8.650 -5.414 -6.095 1.00 97.62 94 SER A O 1
ATOM 746 N N . PHE A 1 95 ? 8.305 -4.034 -4.359 1.00 95.75 95 PHE A N 1
ATOM 747 C CA . PHE A 1 95 ? 9.679 -4.123 -3.848 1.00 95.75 95 PHE A CA 1
ATOM 748 C C . PHE A 1 95 ? 10.066 -5.532 -3.395 1.00 95.75 95 PHE A C 1
ATOM 750 O O . PHE A 1 95 ? 11.224 -5.917 -3.527 1.00 95.75 95 PHE A O 1
ATOM 757 N N . LYS A 1 96 ? 9.110 -6.312 -2.880 1.00 96.25 96 LYS A N 1
ATOM 758 C CA . LYS A 1 96 ? 9.340 -7.704 -2.474 1.00 96.25 96 LYS A CA 1
ATOM 759 C C . LYS A 1 96 ? 9.384 -8.679 -3.663 1.00 96.25 96 LYS A C 1
ATOM 761 O O . LYS A 1 96 ? 9.784 -9.824 -3.485 1.00 96.25 96 LYS A O 1
ATOM 766 N N . GLY A 1 97 ? 8.968 -8.252 -4.857 1.00 96.94 97 GLY A N 1
ATOM 767 C CA . GLY A 1 97 ? 8.821 -9.118 -6.032 1.00 96.94 97 GLY A CA 1
ATOM 768 C C . GLY A 1 97 ? 7.515 -9.925 -6.066 1.00 96.94 97 GLY A C 1
ATOM 769 O O . GLY A 1 97 ? 7.356 -10.799 -6.914 1.00 96.94 97 GLY A O 1
ATOM 770 N N . LEU A 1 98 ? 6.564 -9.622 -5.177 1.00 98.25 98 LEU A N 1
ATOM 771 C CA . LEU A 1 98 ? 5.232 -10.236 -5.113 1.00 98.25 98 LEU A CA 1
ATOM 772 C C . LEU A 1 98 ? 4.277 -9.546 -6.101 1.00 98.25 98 LEU A C 1
ATOM 774 O O . LEU A 1 98 ? 3.349 -8.819 -5.742 1.00 98.25 98 LEU A O 1
ATOM 778 N N . TYR A 1 99 ? 4.580 -9.681 -7.393 1.00 98.12 99 TYR A N 1
ATOM 779 C CA . TYR A 1 99 ? 3.878 -8.956 -8.453 1.00 98.12 99 TYR A CA 1
ATOM 780 C C . TYR A 1 99 ? 2.398 -9.341 -8.632 1.00 98.12 99 TYR A C 1
ATOM 782 O O . TYR A 1 99 ? 1.604 -8.431 -8.897 1.00 98.12 99 TYR A O 1
ATOM 790 N N . PRO A 1 100 ? 1.983 -10.618 -8.500 1.00 98.38 100 PRO A N 1
ATOM 791 C CA . PRO A 1 100 ? 0.565 -10.980 -8.545 1.00 98.38 100 PRO A CA 1
ATOM 792 C C . PRO A 1 100 ? -0.261 -10.277 -7.458 1.00 98.38 100 PRO A C 1
ATOM 794 O O . PRO A 1 100 ? -1.319 -9.719 -7.745 1.00 98.38 100 PRO A O 1
ATOM 797 N N . GLU A 1 101 ? 0.255 -10.222 -6.233 1.00 98.56 101 GLU A N 1
ATOM 798 C CA . GLU A 1 101 ? -0.381 -9.580 -5.084 1.00 98.56 101 GLU A CA 1
ATOM 799 C C . GLU A 1 101 ? -0.445 -8.064 -5.274 1.00 98.56 101 GLU A C 1
ATOM 801 O O . GLU A 1 101 ? -1.492 -7.453 -5.048 1.00 98.56 101 GLU A O 1
ATOM 806 N N . ALA A 1 102 ? 0.639 -7.449 -5.763 1.00 98.56 102 ALA A N 1
ATOM 807 C CA . ALA A 1 102 ? 0.642 -6.033 -6.124 1.00 98.56 102 ALA A CA 1
ATOM 808 C C . ALA A 1 102 ? -0.438 -5.717 -7.173 1.00 98.56 102 ALA A C 1
ATOM 810 O O . ALA A 1 102 ? -1.184 -4.749 -7.021 1.00 98.56 102 ALA A O 1
ATOM 811 N N . ARG A 1 103 ? -0.561 -6.552 -8.214 1.00 98.31 103 ARG A N 1
ATOM 812 C CA . ARG A 1 103 ? -1.573 -6.394 -9.267 1.00 98.31 103 ARG A CA 1
ATOM 813 C C . ARG A 1 103 ? -2.992 -6.521 -8.719 1.00 98.31 103 ARG A C 1
ATOM 815 O O . ARG A 1 103 ? -3.813 -5.657 -9.002 1.00 98.31 103 ARG A O 1
ATOM 822 N N . GLN A 1 104 ? -3.257 -7.513 -7.871 1.00 98.38 104 GLN A N 1
ATOM 823 C CA . GLN A 1 104 ? -4.565 -7.670 -7.232 1.00 98.38 104 GLN A CA 1
ATOM 824 C C . GLN A 1 104 ? -4.969 -6.414 -6.443 1.00 98.38 104 GLN A C 1
ATOM 826 O O . GLN A 1 104 ? -6.122 -5.976 -6.501 1.00 98.38 104 GLN A O 1
ATOM 831 N N . GLN A 1 105 ? -4.023 -5.804 -5.720 1.00 98.56 10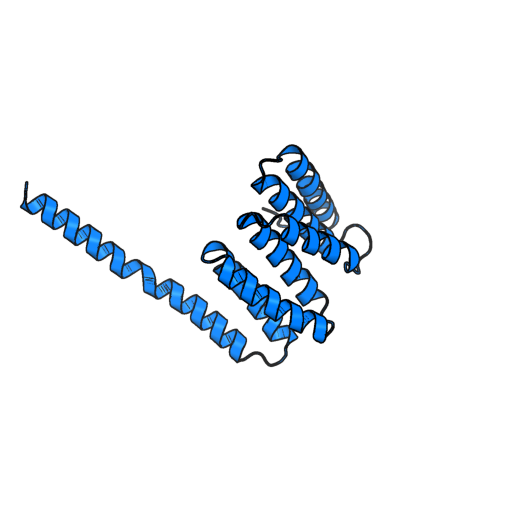5 GLN A N 1
ATOM 832 C CA . GLN A 1 105 ? -4.296 -4.554 -5.012 1.00 98.56 105 GLN A CA 1
ATOM 833 C C . GLN A 1 105 ? -4.591 -3.402 -5.979 1.00 98.56 105 GLN A C 1
ATOM 835 O O . GLN A 1 105 ? -5.518 -2.640 -5.720 1.00 98.56 105 GLN A O 1
ATOM 840 N N . MET A 1 106 ? -3.874 -3.288 -7.104 1.00 98.19 106 MET A N 1
ATOM 841 C CA . MET A 1 106 ? -4.164 -2.269 -8.126 1.00 98.19 106 MET A CA 1
ATOM 842 C C . MET A 1 106 ? -5.560 -2.419 -8.721 1.00 98.19 106 MET A C 1
ATOM 844 O O . MET A 1 106 ? -6.255 -1.418 -8.887 1.00 98.19 106 MET A O 1
ATOM 848 N N . ASP A 1 107 ? -5.955 -3.648 -9.049 1.00 97.56 107 ASP A N 1
ATOM 849 C CA . ASP A 1 107 ? -7.266 -3.935 -9.632 1.00 97.56 107 ASP A CA 1
ATOM 850 C C . ASP A 1 107 ? -8.375 -3.558 -8.645 1.00 97.56 107 ASP A C 1
ATOM 852 O O . ASP A 1 107 ? -9.354 -2.915 -9.021 1.00 97.56 107 ASP A O 1
ATOM 856 N N . THR A 1 108 ? -8.169 -3.856 -7.359 1.00 97.38 108 THR A N 1
ATOM 857 C CA . THR A 1 108 ? -9.110 -3.468 -6.302 1.00 97.38 108 THR A CA 1
ATOM 858 C C . THR A 1 108 ? -9.168 -1.951 -6.123 1.00 97.38 108 THR A C 1
ATOM 860 O O . THR A 1 108 ? -10.256 -1.388 -6.067 1.00 97.38 108 THR A O 1
ATOM 863 N N . VAL A 1 109 ? -8.018 -1.266 -6.074 1.00 96.69 109 VAL A N 1
ATOM 864 C CA . VAL A 1 109 ? -7.973 0.203 -5.964 1.00 96.69 109 VAL A CA 1
ATOM 865 C C . VAL A 1 109 ? -8.734 0.850 -7.117 1.00 96.69 109 VAL A C 1
ATOM 867 O O . VAL A 1 109 ? -9.554 1.731 -6.887 1.00 96.69 109 VAL A O 1
ATOM 870 N N . GLN A 1 110 ? -8.525 0.380 -8.348 1.00 94.44 110 GLN A N 1
ATOM 871 C CA . GLN A 1 110 ? -9.221 0.919 -9.513 1.00 94.44 110 GLN A CA 1
ATOM 872 C C . GLN A 1 110 ? -10.750 0.779 -9.410 1.00 94.44 110 GLN A C 1
ATOM 874 O O . GLN A 1 110 ? -11.461 1.636 -9.926 1.00 94.44 110 GLN A O 1
ATOM 879 N N . GLN A 1 111 ? -11.257 -0.270 -8.757 1.00 93.44 111 GLN A N 1
ATOM 880 C CA . GLN A 1 111 ? -12.696 -0.479 -8.566 1.00 93.44 111 GLN A CA 1
ATOM 881 C C . GLN A 1 111 ? -13.298 0.405 -7.471 1.00 93.44 111 GLN A C 1
ATOM 883 O O . GLN A 1 111 ? -14.470 0.757 -7.567 1.00 93.44 111 GLN A O 1
ATOM 888 N N . ILE A 1 112 ? -12.528 0.740 -6.430 1.00 93.75 112 ILE A N 1
ATOM 889 C CA . ILE A 1 112 ? -13.049 1.494 -5.280 1.00 93.75 112 ILE A CA 1
ATOM 890 C C . ILE A 1 112 ? -12.898 3.008 -5.418 1.00 93.75 112 ILE A C 1
ATOM 892 O O . ILE A 1 112 ? -13.523 3.718 -4.635 1.00 93.75 112 ILE A O 1
ATOM 896 N N . ILE A 1 113 ? -12.072 3.512 -6.348 1.00 93.38 113 ILE A N 1
ATOM 897 C CA . ILE A 1 113 ? -11.892 4.960 -6.535 1.00 93.38 113 ILE A CA 1
ATOM 898 C C . ILE A 1 113 ? -13.260 5.618 -6.745 1.00 93.38 113 ILE A C 1
ATOM 900 O O . ILE A 1 113 ? -13.970 5.315 -7.700 1.00 93.38 113 ILE A O 1
ATOM 904 N N . GLN A 1 114 ? -13.610 6.537 -5.843 1.00 83.38 114 GLN A N 1
ATOM 905 C CA . GLN A 1 114 ? -14.920 7.202 -5.828 1.00 83.38 114 GLN A CA 1
ATOM 906 C C . GLN A 1 114 ? -14.958 8.488 -6.661 1.00 83.38 114 GLN A C 1
ATOM 908 O O . GLN A 1 114 ? -16.023 9.059 -6.870 1.00 83.38 114 GLN A O 1
ATOM 913 N N . SER A 1 115 ? -13.795 8.977 -7.092 1.00 80.69 115 SER A N 1
ATOM 914 C CA . SER A 1 115 ? -13.686 10.231 -7.834 1.00 80.69 115 SER A CA 1
ATOM 915 C C . SER A 1 115 ? -13.911 10.026 -9.328 1.00 80.69 115 SER A C 1
ATOM 917 O O . SER A 1 115 ? -13.490 9.014 -9.898 1.00 80.69 115 SER A O 1
ATOM 919 N N . ASP A 1 116 ? -14.462 11.051 -9.976 1.00 71.12 116 ASP A N 1
ATOM 920 C CA . ASP A 1 116 ? -14.432 11.170 -11.430 1.00 71.12 116 ASP A CA 1
ATOM 921 C C . ASP A 1 116 ? -12.984 11.204 -11.954 1.00 71.12 116 ASP A C 1
ATOM 923 O O . ASP A 1 116 ? -12.015 11.352 -11.199 1.00 71.12 116 ASP A O 1
ATOM 927 N N . ARG A 1 117 ? -12.828 11.021 -13.272 1.00 68.38 117 ARG A N 1
ATOM 928 C CA . ARG A 1 117 ? -11.518 11.017 -13.948 1.00 68.38 117 ARG A CA 1
ATOM 929 C C . ARG A 1 117 ? -10.675 12.231 -13.507 1.00 68.38 117 ARG A C 1
ATOM 931 O O . ARG A 1 117 ? -11.205 13.329 -13.397 1.00 68.38 117 ARG A O 1
ATOM 938 N N . ASP A 1 118 ? -9.365 12.026 -13.338 1.00 75.56 118 ASP A N 1
ATOM 939 C CA . ASP A 1 118 ? -8.361 13.036 -12.939 1.00 75.56 118 ASP A CA 1
ATOM 940 C C . ASP A 1 118 ? -8.411 13.523 -11.474 1.00 75.56 118 ASP A C 1
ATOM 942 O O . ASP A 1 118 ? -8.469 14.721 -11.198 1.00 75.56 118 ASP A O 1
ATOM 946 N N . SER A 1 119 ? -8.300 12.599 -10.518 1.00 88.88 119 SER A N 1
ATOM 947 C CA . SER A 1 119 ? -8.189 12.900 -9.083 1.00 88.88 119 SER A CA 1
ATOM 948 C C . SER A 1 119 ? -6.791 12.619 -8.516 1.00 88.88 119 SER A C 1
ATOM 950 O O . SER A 1 119 ? -5.975 11.937 -9.140 1.00 88.88 119 SER A O 1
ATOM 952 N N . ILE A 1 120 ? -6.534 13.096 -7.291 1.00 91.50 120 ILE A N 1
ATOM 953 C CA . ILE A 1 120 ? -5.317 12.753 -6.529 1.00 91.50 120 ILE A CA 1
ATOM 954 C C . ILE A 1 120 ? -5.184 11.229 -6.377 1.00 91.50 120 ILE A C 1
ATOM 956 O O . ILE A 1 120 ? -4.090 10.692 -6.516 1.00 91.50 120 ILE A O 1
ATOM 960 N N . ASP A 1 121 ? -6.297 10.519 -6.193 1.00 94.31 121 ASP A N 1
ATOM 961 C CA . ASP A 1 121 ? -6.294 9.059 -6.082 1.00 94.31 121 ASP A CA 1
ATOM 962 C C . ASP A 1 121 ? -5.800 8.391 -7.383 1.00 94.31 121 ASP A C 1
ATOM 964 O O . ASP A 1 121 ? -5.041 7.420 -7.355 1.00 94.31 121 ASP A O 1
ATOM 968 N N . TYR A 1 122 ? -6.154 8.939 -8.551 1.00 94.62 122 TYR A N 1
ATOM 969 C CA . TYR A 1 122 ? -5.593 8.469 -9.821 1.00 94.62 122 TYR A CA 1
ATOM 970 C C . TYR A 1 122 ? -4.106 8.806 -9.964 1.00 94.62 122 TYR A C 1
ATOM 972 O O . TYR A 1 122 ? -3.356 7.978 -10.484 1.00 94.62 122 TYR A O 1
ATOM 980 N N . THR A 1 123 ? -3.659 9.972 -9.485 1.00 94.50 123 THR A N 1
ATOM 981 C CA . THR A 1 123 ? -2.225 10.296 -9.423 1.00 94.50 123 THR A CA 1
ATOM 982 C C . THR A 1 123 ? -1.463 9.240 -8.623 1.00 94.50 123 THR A C 1
ATOM 984 O O . THR A 1 123 ? -0.474 8.700 -9.123 1.00 94.50 123 THR A O 1
ATOM 987 N N . ASP A 1 124 ? -1.938 8.899 -7.425 1.00 95.06 124 ASP A N 1
ATOM 988 C CA . ASP A 1 124 ? -1.282 7.932 -6.540 1.00 95.06 124 ASP A CA 1
ATOM 989 C C . ASP A 1 124 ? -1.282 6.517 -7.138 1.00 95.06 124 ASP A C 1
ATOM 991 O O . ASP A 1 124 ? -0.248 5.840 -7.149 1.00 95.06 124 ASP A O 1
ATOM 995 N N . LEU A 1 125 ? -2.408 6.075 -7.716 1.00 96.62 125 LEU A N 1
ATOM 996 C CA . LEU A 1 125 ? -2.501 4.776 -8.389 1.00 96.62 125 LEU A CA 1
ATOM 997 C C . LEU A 1 125 ? -1.548 4.684 -9.591 1.00 96.62 125 LEU A C 1
ATOM 999 O O . LEU A 1 125 ? -0.869 3.669 -9.772 1.00 96.62 125 LEU A O 1
ATOM 1003 N N . TYR A 1 126 ? -1.478 5.725 -10.423 1.00 96.81 126 TYR A N 1
ATOM 1004 C CA . TYR A 1 126 ? -0.582 5.747 -11.580 1.00 96.81 126 TYR A CA 1
ATOM 1005 C C . TYR A 1 126 ? 0.888 5.851 -11.176 1.00 96.81 126 TYR A C 1
ATOM 1007 O O . TYR A 1 126 ? 1.724 5.174 -11.775 1.00 96.81 126 TYR A O 1
ATOM 1015 N N . GLY A 1 127 ? 1.201 6.591 -10.111 1.00 97.00 127 GLY A N 1
ATOM 1016 C CA . GLY A 1 127 ? 2.526 6.587 -9.495 1.00 97.00 127 GLY A CA 1
ATOM 1017 C C . GLY A 1 127 ? 2.933 5.187 -9.030 1.00 97.00 127 GLY A C 1
ATOM 1018 O O . GLY A 1 127 ? 4.008 4.694 -9.381 1.00 97.00 127 GLY A O 1
ATOM 1019 N N . ALA A 1 128 ? 2.037 4.492 -8.322 1.00 97.19 128 ALA A N 1
ATOM 1020 C CA . ALA A 1 128 ? 2.267 3.124 -7.862 1.00 97.19 128 ALA A CA 1
ATOM 1021 C C . ALA A 1 128 ? 2.430 2.125 -9.027 1.00 97.19 128 ALA A C 1
ATOM 1023 O O . ALA A 1 128 ? 3.281 1.234 -8.962 1.00 97.19 128 ALA A O 1
ATOM 1024 N N . ARG A 1 129 ? 1.680 2.289 -10.127 1.00 98.00 129 ARG A N 1
ATOM 1025 C CA . ARG A 1 129 ? 1.868 1.512 -11.370 1.00 98.00 129 ARG A CA 1
ATOM 1026 C C . ARG A 1 129 ? 3.214 1.774 -12.027 1.00 98.00 129 ARG A C 1
ATOM 1028 O O . ARG A 1 129 ? 3.880 0.823 -12.437 1.00 98.00 129 ARG A O 1
ATOM 1035 N N . GLY A 1 130 ? 3.617 3.038 -12.108 1.00 98.06 130 GLY A N 1
ATOM 1036 C CA . GLY A 1 130 ? 4.932 3.435 -12.597 1.00 98.06 130 GLY A CA 1
ATOM 1037 C C . GLY A 1 130 ? 6.041 2.712 -11.838 1.00 98.06 130 GLY A C 1
ATOM 1038 O O . GLY A 1 130 ? 6.849 2.000 -12.433 1.00 98.06 130 GLY A O 1
ATOM 1039 N N . LEU A 1 131 ? 6.000 2.786 -10.505 1.00 97.44 131 LEU A N 1
ATOM 1040 C CA . LEU A 1 131 ? 6.941 2.082 -9.634 1.00 97.44 131 LEU A CA 1
ATOM 1041 C C . LEU A 1 131 ? 6.940 0.563 -9.869 1.00 97.44 131 LEU A C 1
ATOM 1043 O O . LEU A 1 131 ? 8.006 -0.026 -10.040 1.00 97.44 131 LEU A O 1
ATOM 1047 N N . TYR A 1 132 ? 5.763 -0.067 -9.912 1.00 98.31 132 TYR A N 1
ATOM 1048 C CA . TYR A 1 132 ? 5.620 -1.508 -10.149 1.00 98.31 132 TYR A CA 1
ATOM 1049 C C . TYR A 1 132 ? 6.332 -1.961 -11.427 1.00 98.31 132 TYR A C 1
ATOM 1051 O O . TYR A 1 132 ? 7.068 -2.950 -11.409 1.00 98.31 132 TYR A O 1
ATOM 1059 N N . TYR A 1 133 ? 6.145 -1.239 -12.537 1.00 98.56 133 TYR A N 1
ATOM 1060 C CA . TYR A 1 133 ? 6.822 -1.556 -13.795 1.00 98.56 133 TYR A CA 1
ATOM 1061 C C . TYR A 1 133 ? 8.310 -1.194 -13.758 1.00 98.56 133 TYR A C 1
ATOM 1063 O O . TYR A 1 133 ? 9.128 -1.940 -14.294 1.00 98.56 133 TYR A O 1
ATOM 1071 N N . GLY A 1 134 ? 8.676 -0.097 -13.090 1.00 98.25 134 GLY A N 1
ATOM 1072 C CA . GLY A 1 134 ? 10.063 0.340 -12.942 1.00 98.25 134 GLY A CA 1
ATOM 1073 C C . GLY A 1 134 ? 10.932 -0.675 -12.200 1.00 98.25 134 GLY A C 1
ATOM 1074 O O . GLY A 1 134 ? 12.017 -1.004 -12.672 1.00 98.25 134 GLY A O 1
ATOM 1075 N N . ILE A 1 135 ? 10.431 -1.242 -11.097 1.00 96.81 135 ILE A N 1
ATOM 1076 C CA . ILE A 1 135 ? 11.135 -2.286 -10.328 1.00 96.81 135 ILE A CA 1
ATOM 1077 C C . ILE A 1 135 ? 11.365 -3.549 -11.174 1.00 96.81 135 ILE A C 1
ATOM 1079 O O . ILE A 1 135 ? 12.385 -4.214 -11.031 1.00 96.81 135 ILE A O 1
ATOM 1083 N N . GLN A 1 136 ? 10.465 -3.845 -12.114 1.00 97.75 136 GLN A N 1
ATOM 1084 C CA . GLN A 1 136 ? 10.613 -4.944 -13.077 1.00 97.75 136 GLN A CA 1
ATOM 1085 C C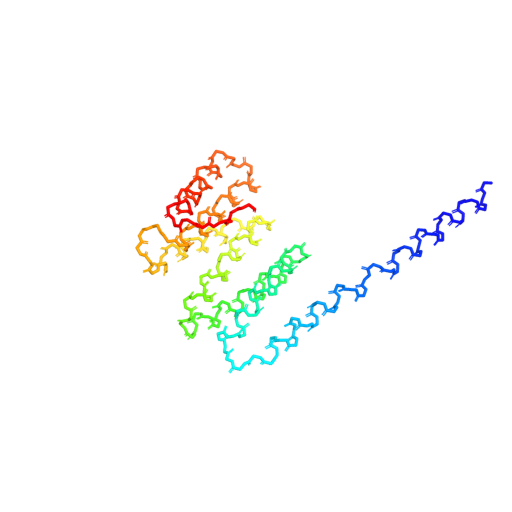 . GLN A 1 136 ? 11.507 -4.600 -14.280 1.00 97.75 136 GLN A C 1
ATOM 1087 O O . GLN A 1 136 ? 11.539 -5.364 -15.243 1.00 97.75 136 GLN A O 1
ATOM 1092 N N . SER A 1 137 ? 12.164 -3.436 -14.284 1.00 97.81 137 SER A N 1
ATOM 1093 C CA . SER A 1 137 ? 12.933 -2.915 -15.427 1.00 97.81 137 SER A CA 1
ATOM 1094 C C . SER A 1 137 ? 12.110 -2.733 -16.714 1.00 97.81 137 SER A C 1
ATOM 1096 O O . SER A 1 137 ? 12.658 -2.644 -17.810 1.00 97.81 137 SER A O 1
ATOM 1098 N N . LYS A 1 138 ? 10.780 -2.630 -16.601 1.00 98.38 138 LYS A N 1
ATOM 1099 C CA . LYS A 1 138 ? 9.860 -2.354 -17.717 1.00 98.38 138 LYS A CA 1
ATOM 1100 C C . LYS A 1 138 ? 9.695 -0.845 -17.876 1.00 98.38 138 LYS A C 1
ATOM 1102 O O . LYS A 1 138 ? 8.626 -0.291 -17.607 1.00 98.38 138 LYS A O 1
ATOM 1107 N N . PHE A 1 139 ? 10.779 -0.174 -18.258 1.00 97.75 139 PHE A N 1
ATOM 1108 C CA . PHE A 1 139 ? 10.862 1.288 -18.244 1.00 97.75 139 PHE A CA 1
ATOM 1109 C C . PHE A 1 139 ? 9.845 1.964 -19.165 1.00 97.75 139 PHE A C 1
ATOM 1111 O O . PHE A 1 139 ? 9.225 2.930 -18.734 1.00 97.75 139 PHE A O 1
ATOM 1118 N N . ASP A 1 140 ? 9.567 1.411 -20.348 1.00 98.19 140 ASP A N 1
ATOM 1119 C CA . ASP A 1 140 ? 8.559 1.974 -21.260 1.00 98.19 140 ASP A CA 1
ATOM 1120 C C . ASP A 1 140 ? 7.175 2.044 -20.603 1.00 98.19 140 ASP A C 1
ATOM 1122 O O . ASP A 1 140 ? 6.515 3.083 -20.599 1.00 98.19 140 ASP A O 1
ATOM 1126 N N . SER A 1 141 ? 6.756 0.948 -19.960 1.00 98.06 141 SER A N 1
ATOM 1127 C CA . SER A 1 141 ? 5.495 0.910 -19.213 1.00 98.06 141 SER A CA 1
ATOM 1128 C C . SER A 1 141 ? 5.526 1.851 -18.012 1.00 98.06 141 SER A C 1
ATOM 1130 O O . SER A 1 141 ? 4.554 2.561 -17.769 1.00 98.06 141 SER A O 1
ATOM 1132 N N . SER A 1 142 ? 6.638 1.885 -17.273 1.00 98.44 142 SER A N 1
ATOM 1133 C CA . SER A 1 142 ? 6.807 2.788 -16.131 1.00 98.44 142 SER A CA 1
ATOM 1134 C C . SER A 1 142 ? 6.618 4.252 -16.534 1.00 98.44 142 SER A C 1
ATOM 1136 O O . SER A 1 142 ? 5.790 4.948 -15.947 1.00 98.44 142 SER A O 1
ATOM 1138 N N . ILE A 1 143 ? 7.303 4.688 -17.594 1.00 98.38 143 ILE A N 1
ATOM 1139 C CA . ILE A 1 143 ? 7.244 6.055 -18.121 1.00 98.38 143 ILE A CA 1
ATOM 1140 C C . ILE A 1 143 ? 5.816 6.425 -18.526 1.00 98.38 143 ILE A C 1
ATOM 1142 O O . ILE A 1 143 ? 5.362 7.520 -18.200 1.00 98.38 143 ILE A O 1
ATOM 1146 N N . ILE A 1 144 ? 5.080 5.523 -19.185 1.00 98.38 144 ILE A N 1
ATOM 1147 C CA . ILE A 1 144 ? 3.677 5.767 -19.557 1.00 98.38 144 ILE A CA 1
ATOM 1148 C C . ILE A 1 144 ? 2.837 6.091 -18.315 1.00 98.38 144 ILE A C 1
ATOM 1150 O O . ILE A 1 144 ? 2.155 7.118 -18.281 1.00 98.38 144 ILE A O 1
ATOM 1154 N N . TRP A 1 145 ? 2.904 5.258 -17.275 1.00 97.81 145 TRP A N 1
ATOM 1155 C CA . TRP A 1 145 ? 2.096 5.454 -16.068 1.00 97.81 145 TRP A CA 1
ATOM 1156 C C . TRP A 1 145 ? 2.532 6.670 -15.250 1.00 97.81 145 TRP A C 1
ATOM 1158 O O . TRP A 1 145 ? 1.680 7.435 -14.801 1.00 97.81 145 TRP A O 1
ATOM 1168 N N . LEU A 1 146 ? 3.837 6.916 -15.121 1.00 97.50 146 LEU A N 1
ATOM 1169 C CA . LEU A 1 146 ? 4.340 8.118 -14.453 1.00 97.50 146 LEU A CA 1
ATOM 1170 C C . LEU A 1 146 ? 3.907 9.392 -15.189 1.00 97.50 146 LEU A C 1
ATOM 1172 O O . LEU A 1 146 ? 3.470 10.345 -14.550 1.00 97.50 146 LEU A O 1
ATOM 1176 N N . ASN A 1 147 ? 3.919 9.391 -16.524 1.00 97.31 147 ASN A N 1
ATOM 1177 C CA . ASN A 1 147 ? 3.418 10.516 -17.314 1.00 97.31 147 ASN A CA 1
ATOM 1178 C C . ASN A 1 147 ? 1.920 10.760 -17.098 1.00 97.31 147 ASN A C 1
ATOM 1180 O O . ASN A 1 147 ? 1.489 11.913 -17.070 1.00 97.31 147 ASN A O 1
ATOM 1184 N N . HIS A 1 148 ? 1.112 9.711 -16.918 1.00 95.19 148 HIS A N 1
ATOM 1185 C CA . HIS A 1 148 ? -0.288 9.890 -16.534 1.00 95.19 148 HIS A CA 1
ATOM 1186 C C . HIS A 1 148 ? -0.424 10.569 -15.164 1.00 95.19 148 HIS A C 1
ATOM 1188 O O . HIS A 1 148 ? -1.196 11.522 -15.052 1.00 95.19 148 HIS A O 1
ATOM 1194 N N . ALA A 1 149 ? 0.348 10.140 -14.159 1.00 95.06 149 ALA A N 1
ATOM 1195 C CA . ALA A 1 149 ? 0.351 10.762 -12.832 1.00 95.06 149 ALA A CA 1
ATOM 1196 C C . ALA A 1 149 ? 0.778 12.242 -12.887 1.00 95.06 149 ALA A C 1
ATOM 1198 O O . ALA A 1 149 ? 0.110 13.102 -12.316 1.00 95.06 149 ALA A O 1
ATOM 1199 N N . ILE A 1 150 ? 1.849 12.552 -13.628 1.00 94.62 150 ILE A N 1
ATOM 1200 C CA . ILE A 1 150 ? 2.360 13.921 -13.808 1.00 94.62 150 ILE A CA 1
ATOM 1201 C C . ILE A 1 150 ? 1.297 14.816 -14.447 1.00 94.62 150 ILE A C 1
ATOM 1203 O O . ILE A 1 150 ? 0.983 15.871 -13.905 1.00 94.62 150 ILE A O 1
ATOM 1207 N N . ARG A 1 151 ? 0.678 14.370 -15.547 1.00 93.56 151 ARG A N 1
ATOM 1208 C CA . ARG A 1 151 ? -0.347 15.151 -16.257 1.00 93.56 151 ARG A CA 1
ATOM 1209 C C . ARG A 1 151 ? -1.550 15.488 -15.375 1.00 93.56 151 ARG A C 1
ATOM 1211 O O . ARG A 1 151 ? -2.104 16.577 -15.503 1.00 93.56 151 ARG A O 1
ATOM 1218 N N . ILE A 1 152 ? -1.981 14.563 -14.515 1.00 92.56 152 ILE A N 1
ATOM 1219 C CA . ILE A 1 152 ? -3.073 14.828 -13.565 1.00 92.56 152 ILE A CA 1
ATOM 1220 C C . ILE A 1 152 ? -2.614 15.847 -12.524 1.00 92.56 152 ILE A C 1
ATOM 1222 O O . ILE A 1 152 ? -3.295 16.844 -12.300 1.00 92.56 152 ILE A O 1
ATOM 1226 N N . SER A 1 153 ? -1.435 15.653 -11.938 1.00 91.38 153 SER A N 1
ATOM 1227 C CA . SER A 1 153 ? -0.880 16.582 -10.951 1.00 91.38 153 SER A CA 1
ATOM 1228 C C . SER A 1 153 ? -0.703 18.000 -11.481 1.00 91.38 153 SER A C 1
ATOM 1230 O O . SER A 1 153 ? -0.997 18.952 -10.761 1.00 91.38 153 SER A O 1
ATOM 1232 N N . GLU A 1 154 ? -0.279 18.159 -12.735 1.00 91.69 154 GLU A N 1
ATOM 1233 C CA . GLU A 1 154 ? -0.184 19.459 -13.404 1.00 91.69 154 GLU A CA 1
ATOM 1234 C C . GLU A 1 154 ? -1.558 20.126 -13.537 1.00 91.69 154 GLU A C 1
ATOM 1236 O O . GLU A 1 154 ? -1.710 21.294 -13.168 1.00 91.69 154 GLU A O 1
ATOM 1241 N N . ARG A 1 155 ? -2.584 19.382 -13.983 1.00 90.56 155 ARG A N 1
ATOM 1242 C CA . ARG A 1 155 ? -3.970 19.883 -14.061 1.00 90.56 155 ARG A CA 1
ATOM 1243 C C . ARG A 1 155 ? -4.502 20.304 -12.693 1.00 90.56 155 ARG A C 1
ATOM 1245 O O . ARG A 1 155 ? -5.133 21.353 -12.574 1.00 90.56 155 ARG A O 1
ATOM 1252 N N . LEU A 1 156 ? -4.200 19.517 -11.663 1.00 90.25 156 LEU A N 1
ATOM 1253 C CA . LEU A 1 156 ? -4.586 19.775 -10.276 1.00 90.25 156 LEU A CA 1
ATOM 1254 C C . LEU A 1 156 ? -3.684 20.806 -9.569 1.00 90.25 156 LEU A C 1
ATOM 1256 O O . LEU A 1 156 ? -3.946 21.155 -8.419 1.00 90.25 156 LEU A O 1
ATOM 1260 N N . LYS A 1 157 ? -2.637 21.315 -10.236 1.00 90.25 157 LYS A N 1
ATOM 1261 C CA . LYS A 1 157 ? -1.642 22.256 -9.685 1.00 90.25 157 LYS A CA 1
ATOM 1262 C C . LYS A 1 157 ? -0.984 21.759 -8.389 1.00 90.25 157 LYS A C 1
ATOM 1264 O O . LYS A 1 157 ? -0.671 22.549 -7.493 1.00 90.25 157 LYS A O 1
ATOM 1269 N N . LEU A 1 158 ? -0.761 20.450 -8.281 1.00 83.81 158 LEU A N 1
ATOM 1270 C CA . LEU A 1 158 ? -0.088 19.845 -7.134 1.00 83.81 158 LEU A CA 1
ATOM 1271 C C . LEU A 1 158 ? 1.401 20.208 -7.175 1.00 83.81 158 LEU A C 1
ATOM 1273 O O . LEU A 1 158 ? 2.100 19.924 -8.143 1.00 83.81 158 LEU A O 1
ATOM 1277 N N . LYS A 1 159 ? 1.905 20.852 -6.117 1.00 66.69 159 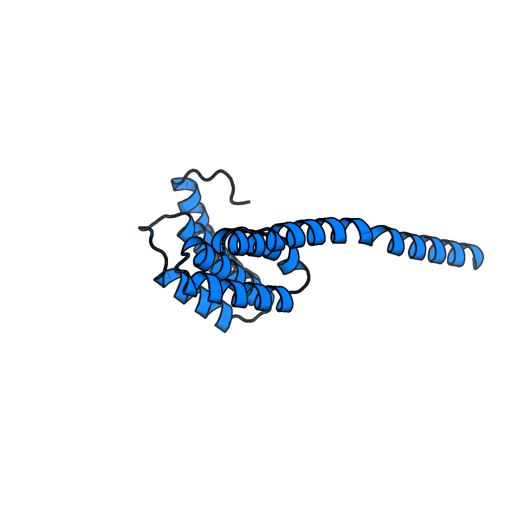LYS A N 1
ATOM 1278 C CA . LYS A 1 159 ? 3.263 21.428 -6.089 1.00 66.69 159 LYS A CA 1
ATOM 1279 C C . LYS A 1 159 ? 4.408 20.414 -5.927 1.00 66.69 159 LYS A C 1
ATOM 1281 O O . LYS A 1 159 ? 5.560 20.835 -5.926 1.00 66.69 159 LYS A O 1
ATOM 1286 N N . LYS A 1 160 ? 4.140 19.115 -5.759 1.00 55.38 160 LYS A N 1
ATOM 1287 C CA . LYS A 1 160 ? 5.182 18.102 -5.520 1.00 55.38 160 LYS A CA 1
ATOM 1288 C C . LYS A 1 160 ? 4.799 16.737 -6.084 1.00 55.38 160 LYS A C 1
ATOM 1290 O O . LYS A 1 160 ? 3.796 16.168 -5.672 1.00 55.38 160 LYS A O 1
ATOM 1295 N N . LEU A 1 161 ? 5.654 16.208 -6.956 1.00 50.50 161 LEU A N 1
ATOM 1296 C CA . LEU A 1 161 ? 5.704 14.789 -7.331 1.00 50.50 161 LEU A CA 1
ATOM 1297 C C . LEU A 1 161 ? 7.145 14.235 -7.347 1.00 50.50 161 LEU A C 1
ATOM 1299 O O . LEU A 1 161 ? 7.340 13.074 -7.696 1.00 50.50 161 LEU A O 1
ATOM 1303 N N . LEU A 1 162 ? 8.135 15.053 -6.970 1.00 40.44 162 LEU A N 1
ATOM 1304 C CA . LEU A 1 162 ? 9.555 14.704 -6.910 1.00 40.44 162 LEU A CA 1
ATOM 1305 C C . LEU A 1 162 ? 10.105 15.034 -5.519 1.00 40.44 162 LEU A C 1
ATOM 1307 O O . LEU A 1 162 ? 9.862 16.175 -5.051 1.00 40.44 162 LEU A O 1
#

Sequence (162 aa):
MKKLKTILITVSLALVVFSSPAQDKLMDSINDAISRSNSDTQRINRINNKLQVTAMRNLDTTINIATDALKTAIKINYYKGEFDLRIRLIMTYSFKGLYPEARQQMDTVQQIIQSDRDSIDYTDLYGARGLYYGIQSKFDSSIIWLNHAIRISERLKLKKLL

Radius of gyration: 20.19 Å; chains: 1; bounding box: 68×33×43 Å

Secondary structure (DSSP, 8-state):
-HHHHHHHHHHHHHHHHTTSHHHHHHHHHHHHHHHT-SSHHHHHHHHHHHHHHHTTT-HHHHHHHHHHHHHHHHHTT-HHHHHHHHHHHHHHHHHHT-HHHHHHHHHHHHHH--SPSS-HHHHHHHHHHHHHHHHTT-HHHHHHHHHHHHHHHHHTT-S---

Foldseek 3Di:
DVVVVVVVVVVVVVVVVPPPPVVVVVLVVLVVQLVPDPDLLSNLVSLLVVLVVCLVPDLVVSLVSLVVSLVVCVVVVPLVSNLSSLLSQLLSCLLVVVLVSSVVSLVVLVVSPPDDPLDLSLLSSLQSQLNSCVSVVVNVRSVVSNVSSVVSCVVVVPPDDD